Protein AF-A0A7C3GU61-F1 (afdb_monomer_lite)

Radius of gyration: 44.18 Å; chains: 1; bounding box: 81×68×114 Å

Foldseek 3Di:
DDDDDDDDDDDDDDDDDDDDDDDDDDDDDDPDPDDDDPPPPPDDDDDDLVRLLVVLVCVVVVVDDLVRCCVVVVDDSVVNVVSNCVRPPPNPPDPPPPPDDPVVVVVVVVVVVVVVVVVVVVVVVVVVVVVVVVVVVVCCVVVNPVPVVPPPCVVVVVVVVVVVVVVVVD

pLDDT: mean 73.73, std 20.54, range [33.38, 98.12]

Secondary structure (DSSP, 8-state):
-PPP----PPPP------------------------------------HHHHHHHHHHHHTTSS-HHHHHHHHT--HHHHHHHHHHH-SS--TT-------HHHHHHHHHHHHHHHHHHHHHHHHHHHHHHHHHHHHHHHHHH-THHHHHT-GGGHHHHHHHHHHHHT--

Structure (mmCIF, N/CA/C/O backbone):
data_AF-A0A7C3GU61-F1
#
_entry.id   AF-A0A7C3GU61-F1
#
loop_
_atom_site.group_PDB
_atom_site.id
_atom_site.type_symbol
_atom_site.label_atom_id
_atom_site.label_alt_id
_atom_site.label_comp_id
_atom_site.label_asym_id
_atom_site.label_entity_id
_atom_site.label_seq_id
_atom_site.pdbx_PDB_ins_code
_atom_site.Cartn_x
_atom_site.Cartn_y
_atom_site.Cartn_z
_atom_site.occupancy
_atom_site.B_iso_or_equiv
_atom_site.auth_seq_id
_atom_site.auth_comp_id
_atom_site.auth_asym_id
_atom_site.auth_atom_id
_atom_site.pdbx_PDB_model_num
ATOM 1 N N . MET A 1 1 ? 21.337 40.946 12.723 1.00 43.66 1 MET A N 1
ATOM 2 C CA . MET A 1 1 ? 22.006 39.840 12.001 1.00 43.66 1 MET A CA 1
ATOM 3 C C . MET A 1 1 ? 21.703 39.980 10.517 1.00 43.66 1 MET A C 1
ATOM 5 O O . MET A 1 1 ? 20.544 40.101 10.143 1.00 43.66 1 MET A O 1
ATOM 9 N N . SER A 1 2 ? 22.762 40.105 9.721 1.00 38.44 2 SER A N 1
ATOM 10 C CA . SER A 1 2 ? 22.766 40.568 8.329 1.00 38.44 2 SER A CA 1
ATOM 11 C C . SER A 1 2 ? 22.261 39.501 7.350 1.00 38.44 2 SER A C 1
ATOM 13 O O . SER A 1 2 ? 22.736 38.366 7.378 1.00 38.44 2 SER A O 1
ATOM 15 N N . LYS A 1 3 ? 21.323 39.868 6.467 1.00 45.25 3 LYS A N 1
ATOM 16 C CA . LYS A 1 3 ? 20.953 39.082 5.281 1.00 45.25 3 LYS A CA 1
ATOM 17 C C . LYS A 1 3 ? 21.739 39.624 4.085 1.00 45.25 3 LYS A C 1
ATOM 19 O O . LYS A 1 3 ? 21.567 40.775 3.697 1.00 45.25 3 LYS A O 1
ATOM 24 N N . LYS A 1 4 ? 22.604 38.782 3.516 1.00 44.97 4 LYS A N 1
ATOM 25 C CA . LYS A 1 4 ? 23.343 39.046 2.276 1.00 44.97 4 LYS A CA 1
ATOM 26 C C . LYS A 1 4 ? 22.395 38.947 1.076 1.00 44.97 4 LYS A C 1
ATOM 28 O O . LYS A 1 4 ? 21.776 37.908 0.876 1.00 44.97 4 LYS A O 1
ATOM 33 N N . SER A 1 5 ? 22.353 39.987 0.252 1.00 37.69 5 SER A N 1
ATOM 34 C CA . SER A 1 5 ? 21.954 39.911 -1.155 1.00 37.69 5 SER A CA 1
ATOM 35 C C . SER A 1 5 ? 22.835 40.888 -1.927 1.00 37.69 5 SER A C 1
ATOM 37 O O . SER A 1 5 ? 22.848 42.078 -1.623 1.00 37.69 5 SER A O 1
ATOM 39 N N . CYS A 1 6 ? 23.629 40.386 -2.870 1.00 34.00 6 CYS A N 1
ATOM 40 C CA . CYS A 1 6 ? 24.418 41.210 -3.780 1.00 34.00 6 CYS A CA 1
ATOM 41 C C . CYS A 1 6 ? 24.271 40.626 -5.187 1.00 34.00 6 CYS A C 1
ATOM 43 O O . CYS A 1 6 ? 24.849 39.593 -5.520 1.00 34.00 6 CYS A O 1
ATOM 45 N N . SER A 1 7 ? 23.411 41.278 -5.966 1.00 38.09 7 SER A N 1
ATOM 46 C CA . SER A 1 7 ? 23.177 41.063 -7.390 1.00 38.09 7 SER A CA 1
ATOM 47 C C . SER A 1 7 ? 24.196 41.889 -8.173 1.00 38.09 7 SER A C 1
ATOM 49 O O . SER A 1 7 ? 24.228 43.111 -8.043 1.00 38.09 7 SER A O 1
ATOM 51 N N . MET A 1 8 ? 25.007 41.232 -8.998 1.00 39.72 8 MET A N 1
ATOM 52 C CA . MET A 1 8 ? 25.954 41.889 -9.898 1.00 39.72 8 MET A CA 1
ATOM 53 C C . MET A 1 8 ? 25.278 42.213 -11.235 1.00 39.72 8 MET A C 1
ATOM 55 O O . MET A 1 8 ? 24.941 41.313 -12.003 1.00 39.72 8 MET A O 1
ATOM 59 N N . GLN A 1 9 ? 25.121 43.506 -11.523 1.00 41.19 9 GLN A N 1
ATOM 60 C CA . GLN A 1 9 ? 24.828 44.043 -12.855 1.00 41.19 9 GLN A CA 1
ATOM 61 C C . GLN A 1 9 ? 26.148 44.269 -13.608 1.00 41.19 9 GLN A C 1
ATOM 63 O O . GLN A 1 9 ? 27.078 44.866 -13.069 1.00 41.19 9 GLN A O 1
ATOM 68 N N . LYS A 1 10 ? 26.237 43.807 -14.862 1.00 42.72 10 LYS A N 1
ATOM 69 C CA . LYS A 1 10 ? 27.353 44.110 -15.773 1.00 42.72 10 LYS A CA 1
ATOM 70 C C . LYS A 1 10 ? 26.959 45.244 -16.716 1.00 42.72 10 LYS A C 1
ATOM 72 O O . LYS A 1 10 ? 25.903 45.205 -17.340 1.00 42.72 10 LYS A O 1
ATOM 77 N N . GLN A 1 11 ? 27.837 46.237 -16.786 1.00 39.97 11 GLN A N 1
ATOM 78 C CA . GLN A 1 11 ? 27.750 47.429 -17.623 1.00 39.97 11 GLN A CA 1
ATOM 79 C C . GLN A 1 11 ? 28.213 47.140 -19.063 1.00 39.97 11 GLN A C 1
ATOM 81 O O . GLN A 1 11 ? 29.131 46.351 -19.289 1.00 39.97 11 GLN A O 1
ATOM 86 N N . ASN A 1 12 ? 27.575 47.820 -20.019 1.00 43.50 12 ASN A N 1
ATOM 87 C CA . ASN A 1 12 ? 27.955 47.924 -21.430 1.00 43.50 12 ASN A CA 1
ATOM 88 C C . ASN A 1 12 ? 29.153 48.864 -21.613 1.00 43.50 12 ASN A C 1
ATOM 90 O O . ASN A 1 12 ? 29.146 49.955 -21.046 1.00 43.50 12 ASN A O 1
ATOM 94 N N . VAL A 1 13 ? 30.092 48.521 -22.505 1.00 40.78 13 VAL A N 1
ATOM 95 C CA . VAL A 1 13 ? 30.989 49.503 -23.140 1.00 40.78 13 VAL A CA 1
ATOM 96 C C . VAL A 1 13 ? 31.162 49.183 -24.626 1.00 40.78 13 VAL A C 1
ATOM 98 O O . VAL A 1 13 ? 31.432 48.057 -25.034 1.00 40.78 13 VAL A O 1
ATOM 101 N N . SER A 1 14 ? 30.968 50.228 -25.419 1.00 39.25 14 SER A N 1
ATOM 102 C CA . SER A 1 14 ? 31.056 50.348 -26.867 1.00 39.25 14 SER A CA 1
ATOM 103 C C . SER A 1 14 ? 32.497 50.325 -27.403 1.00 39.25 14 SER A C 1
ATOM 105 O O . SER A 1 14 ? 33.426 50.827 -26.773 1.00 39.25 14 SER A O 1
ATOM 107 N N . LYS A 1 15 ? 32.677 49.829 -28.635 1.00 43.38 15 LYS A N 1
ATOM 108 C CA . LYS A 1 15 ? 33.799 50.196 -29.525 1.00 43.38 15 LYS A CA 1
ATOM 109 C C . LYS A 1 15 ? 33.371 49.986 -30.984 1.00 43.38 15 LYS A C 1
ATOM 111 O O . LYS A 1 15 ? 33.095 48.868 -31.391 1.00 43.38 15 LYS A O 1
ATOM 116 N N . VAL A 1 16 ? 32.924 51.059 -31.641 1.00 39.00 16 VAL A N 1
ATOM 117 C CA . VAL A 1 16 ? 33.665 51.897 -32.613 1.00 39.00 16 VAL A CA 1
ATOM 118 C C . VAL A 1 16 ? 33.933 51.180 -33.944 1.00 39.00 16 VAL A C 1
ATOM 120 O O . VAL A 1 16 ? 34.735 50.258 -34.033 1.00 39.00 16 VAL A O 1
ATOM 123 N N . LYS A 1 17 ? 33.265 51.676 -34.994 1.00 42.59 17 LYS A N 1
ATOM 124 C CA . LYS A 1 17 ? 33.545 51.409 -36.411 1.00 42.59 17 LYS A CA 1
ATOM 125 C C . LYS A 1 17 ? 34.794 52.182 -36.858 1.00 42.59 17 LYS A C 1
ATOM 127 O O . LYS A 1 17 ? 34.899 53.366 -36.545 1.00 42.59 17 LYS A O 1
ATOM 132 N N . LYS A 1 18 ? 35.629 51.589 -37.718 1.00 37.78 18 LYS A N 1
ATOM 133 C CA . LYS A 1 18 ? 36.247 52.314 -38.843 1.00 37.78 18 LYS A CA 1
ATOM 134 C C . LYS A 1 18 ? 36.690 51.362 -39.960 1.00 37.78 18 LYS A C 1
ATOM 136 O O . LYS A 1 18 ? 37.178 50.267 -39.722 1.00 37.78 18 LYS A O 1
ATOM 141 N N . SER A 1 19 ? 36.417 51.836 -41.164 1.00 35.84 19 SER A N 1
ATOM 142 C CA . SER A 1 19 ? 36.610 51.314 -42.515 1.00 35.84 19 SER A CA 1
ATOM 143 C C . SER A 1 19 ? 38.068 51.249 -42.977 1.00 35.84 19 SER A C 1
ATOM 145 O O . SER A 1 19 ? 38.832 52.139 -42.620 1.00 35.84 19 SER A O 1
ATOM 147 N N . ALA A 1 20 ? 38.380 50.339 -43.906 1.00 34.88 20 ALA A N 1
ATOM 148 C CA . ALA A 1 20 ? 39.213 50.624 -45.082 1.00 34.88 20 ALA A CA 1
ATOM 149 C C . ALA A 1 20 ? 39.125 49.471 -46.098 1.00 34.88 20 ALA A C 1
ATOM 151 O O . ALA A 1 20 ? 39.358 48.310 -45.782 1.00 34.88 20 ALA A O 1
ATOM 152 N N . SER A 1 21 ? 38.763 49.836 -47.321 1.00 34.88 21 SER A N 1
ATOM 153 C CA . SER A 1 21 ? 38.875 49.081 -48.565 1.00 34.88 21 SER A CA 1
ATOM 154 C C . SER A 1 21 ? 40.332 48.855 -48.969 1.00 34.88 21 SER A C 1
ATOM 156 O O . SER A 1 21 ? 41.117 49.795 -48.875 1.00 34.88 21 SER A O 1
ATOM 158 N N . GLN A 1 22 ? 40.647 47.692 -49.542 1.00 41.25 22 GLN A N 1
ATOM 159 C CA . GLN A 1 22 ? 41.619 47.553 -50.631 1.00 41.25 22 GLN A CA 1
ATOM 160 C C . GLN A 1 22 ? 41.364 46.255 -51.411 1.00 41.25 22 GLN A C 1
ATOM 162 O O . GLN A 1 22 ? 40.715 45.327 -50.935 1.00 41.25 22 GLN A O 1
ATOM 167 N N . SER A 1 23 ? 41.787 46.292 -52.662 1.00 34.09 23 SER A N 1
ATOM 168 C CA . SER A 1 23 ? 41.234 45.659 -53.850 1.00 34.09 23 SER A CA 1
ATOM 169 C C . SER A 1 23 ? 41.992 44.407 -54.316 1.00 34.09 23 SER A C 1
ATOM 171 O O . SER A 1 23 ? 43.146 44.200 -53.971 1.00 34.09 23 SER A O 1
ATOM 173 N N . GLU A 1 24 ? 41.321 43.658 -55.202 1.00 33.38 24 GLU A N 1
ATOM 174 C CA . GLU A 1 24 ? 41.875 42.850 -56.307 1.00 33.38 24 GLU A CA 1
ATOM 175 C C . GLU A 1 24 ? 42.626 41.532 -56.028 1.00 33.38 24 GLU A C 1
ATOM 177 O O . GLU A 1 24 ? 43.807 41.511 -55.713 1.00 33.38 24 GLU A O 1
ATOM 182 N N . ALA A 1 25 ? 41.989 40.408 -56.396 1.00 37.94 25 ALA A N 1
ATOM 183 C CA . ALA A 1 25 ? 42.630 39.374 -57.220 1.00 37.94 25 ALA A CA 1
ATOM 184 C C . ALA A 1 25 ? 41.584 38.488 -57.926 1.00 37.94 25 ALA A C 1
ATOM 186 O O . ALA A 1 25 ? 40.647 37.962 -57.333 1.00 37.94 25 ALA A O 1
ATOM 187 N N . LYS A 1 26 ? 41.769 38.353 -59.239 1.00 39.09 26 LYS A N 1
ATOM 188 C CA . LYS A 1 26 ? 40.925 37.680 -60.234 1.00 39.09 26 LYS A CA 1
ATOM 189 C C . LYS A 1 26 ? 40.819 36.167 -59.988 1.00 39.09 26 LYS A C 1
ATOM 191 O O . LYS A 1 26 ? 41.839 35.486 -59.957 1.00 39.09 26 LYS A O 1
ATOM 196 N N . ALA A 1 27 ? 39.607 35.611 -60.011 1.00 38.84 27 ALA A N 1
ATOM 197 C CA . ALA A 1 27 ? 39.399 34.187 -60.281 1.00 38.84 27 ALA A CA 1
ATOM 198 C C . ALA A 1 27 ? 38.283 34.003 -61.317 1.00 38.84 27 ALA A C 1
ATOM 200 O O . ALA A 1 27 ? 37.098 34.179 -61.046 1.00 38.84 27 ALA A O 1
ATOM 201 N N . LYS A 1 28 ? 38.718 33.676 -62.537 1.00 36.66 28 LYS A N 1
ATOM 202 C CA . LYS A 1 28 ? 37.904 33.304 -63.695 1.00 36.66 28 LYS A CA 1
ATOM 203 C C . LYS A 1 28 ? 36.829 32.282 -63.317 1.00 36.66 28 LYS A C 1
ATOM 205 O O . LYS A 1 28 ? 37.140 31.165 -62.906 1.00 36.66 28 LYS A O 1
ATOM 210 N N . THR A 1 29 ? 35.582 32.634 -63.596 1.00 42.84 29 THR A N 1
ATOM 211 C CA . THR A 1 29 ? 34.480 31.704 -63.820 1.00 42.84 29 THR A CA 1
ATOM 212 C C . THR A 1 29 ? 34.839 30.783 -64.992 1.00 42.84 29 THR A C 1
ATOM 214 O O . THR A 1 29 ? 34.817 31.174 -66.155 1.00 42.84 29 THR A O 1
ATOM 217 N N . LYS A 1 30 ? 35.221 29.538 -64.694 1.00 38.12 30 LYS A N 1
ATOM 218 C CA . LYS A 1 30 ? 35.228 28.451 -65.681 1.00 38.12 30 LYS A CA 1
ATOM 219 C C . LYS A 1 30 ? 33.939 27.658 -65.508 1.00 38.12 30 LYS A C 1
ATOM 221 O O . LYS A 1 30 ? 33.830 26.839 -64.597 1.00 38.12 30 LYS A O 1
ATOM 226 N N . SER A 1 31 ? 32.980 27.899 -66.394 1.00 45.56 31 SER A N 1
ATOM 227 C CA . SER A 1 31 ? 31.873 26.989 -66.671 1.00 45.56 31 SER A CA 1
ATOM 228 C C . SER A 1 31 ? 32.451 25.637 -67.109 1.00 45.56 31 SER A C 1
ATOM 230 O O . SER A 1 31 ? 32.960 25.479 -68.215 1.00 45.56 31 SER A O 1
ATOM 232 N N . LYS A 1 32 ? 32.433 24.646 -66.214 1.00 44.41 32 LYS A N 1
ATOM 233 C CA . LYS A 1 32 ? 32.654 23.245 -66.588 1.00 44.41 32 LYS A CA 1
ATOM 234 C C . LYS A 1 32 ? 31.287 22.624 -66.846 1.00 44.41 32 LYS A C 1
ATOM 236 O O . LYS A 1 32 ? 30.518 22.430 -65.910 1.00 44.41 32 LYS A O 1
ATOM 241 N N . SER A 1 33 ? 30.996 22.323 -68.107 1.00 54.19 33 SER A N 1
ATOM 242 C CA . SER A 1 33 ? 29.859 21.505 -68.523 1.00 54.19 33 SER A CA 1
ATOM 243 C C . SER A 1 33 ? 30.010 20.092 -67.947 1.00 54.19 33 SER A C 1
ATOM 245 O O . SER A 1 33 ? 30.754 19.257 -68.461 1.00 54.19 33 SER A O 1
ATOM 247 N N . SER A 1 34 ? 29.349 19.810 -66.823 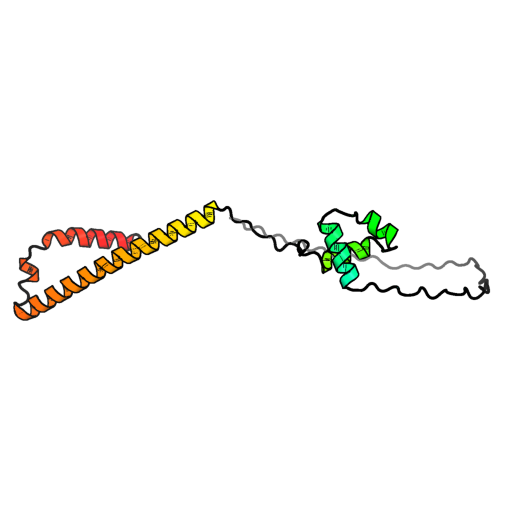1.00 61.12 34 SER A N 1
ATOM 248 C CA . SER A 1 34 ? 29.292 18.456 -66.277 1.00 61.12 34 SER A CA 1
ATOM 249 C C . SER A 1 34 ? 28.219 17.661 -67.022 1.00 61.12 34 SER A C 1
ATOM 251 O O . SER A 1 34 ? 27.047 18.027 -67.033 1.00 61.12 34 SER A O 1
ATOM 253 N N . LYS A 1 35 ? 28.629 16.563 -67.671 1.00 63.44 35 LYS A N 1
ATOM 254 C CA . LYS A 1 35 ? 27.711 15.578 -68.268 1.00 63.44 35 LYS A CA 1
ATOM 255 C C . LYS A 1 35 ? 26.645 15.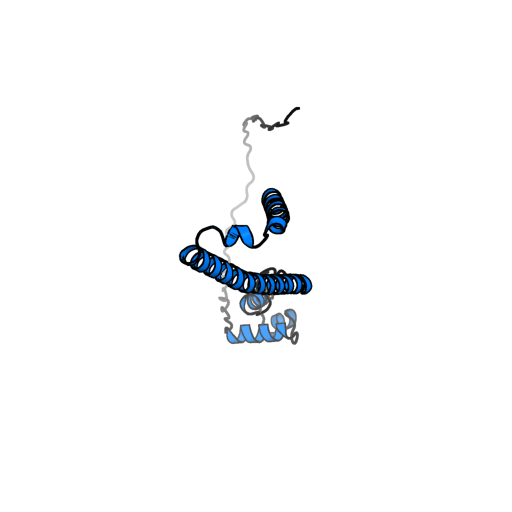163 -67.239 1.00 63.44 35 LYS A C 1
ATOM 257 O O . LYS A 1 35 ? 26.998 15.011 -66.063 1.00 63.44 35 LYS A O 1
ATOM 262 N N . PRO A 1 36 ? 25.381 14.945 -67.648 1.00 58.62 36 PRO A N 1
ATOM 263 C CA . PRO A 1 36 ? 24.344 14.511 -66.725 1.00 58.62 36 PRO A CA 1
ATOM 264 C C . PRO A 1 36 ? 24.751 13.159 -66.136 1.00 58.62 36 PRO A C 1
ATOM 266 O O . PRO A 1 36 ? 24.896 12.165 -66.847 1.00 58.62 36 PRO A O 1
ATOM 269 N N . LYS A 1 37 ? 24.996 13.130 -64.824 1.00 63.12 37 LYS A N 1
ATOM 270 C CA . LYS A 1 37 ? 25.176 11.877 -64.093 1.00 63.12 37 LYS A CA 1
ATOM 271 C C . LYS A 1 37 ? 23.817 11.191 -64.103 1.00 63.12 37 LYS A C 1
ATOM 273 O O . LYS A 1 37 ? 22.870 11.749 -63.555 1.00 63.12 37 LYS A O 1
ATOM 278 N N . PHE A 1 38 ? 23.713 10.022 -64.728 1.00 63.41 38 PHE A N 1
ATOM 279 C CA . PHE A 1 38 ? 22.519 9.191 -64.618 1.00 63.41 38 PHE A CA 1
ATOM 280 C C . PHE A 1 38 ? 22.356 8.820 -63.140 1.00 63.41 38 PHE A C 1
ATOM 282 O O . PHE A 1 38 ? 23.110 8.013 -62.596 1.00 63.41 38 PHE A O 1
ATOM 289 N N . VAL A 1 39 ? 21.450 9.509 -62.448 1.00 66.75 39 VAL A N 1
ATOM 290 C CA . VAL A 1 39 ? 21.119 9.209 -61.059 1.00 66.75 39 VAL A CA 1
ATOM 291 C C . VAL A 1 39 ? 20.288 7.940 -61.115 1.00 66.75 39 VAL A C 1
ATOM 293 O O . VAL A 1 39 ? 19.105 7.994 -61.432 1.00 66.75 39 VAL A O 1
ATOM 296 N N . HIS A 1 40 ? 20.898 6.787 -60.835 1.00 70.75 40 HIS A N 1
ATOM 297 C CA . HIS A 1 40 ? 20.113 5.614 -60.477 1.00 70.75 40 HIS A CA 1
ATOM 298 C C . HIS A 1 40 ? 19.298 5.991 -59.244 1.00 70.75 40 HIS A C 1
ATOM 300 O O . HIS A 1 40 ? 19.839 6.163 -58.147 1.00 70.75 40 HIS A O 1
ATOM 306 N N . GLN A 1 41 ? 18.006 6.223 -59.460 1.00 74.19 41 GLN A N 1
ATOM 307 C CA . GLN A 1 41 ? 17.060 6.517 -58.406 1.00 74.19 41 GLN A CA 1
ATOM 308 C C . GLN A 1 41 ? 17.084 5.315 -57.469 1.00 74.19 41 GLN A C 1
ATOM 310 O O . GLN A 1 41 ? 16.701 4.212 -57.846 1.00 74.19 41 GLN A O 1
ATOM 315 N N . ARG A 1 42 ? 17.669 5.507 -56.283 1.00 70.50 42 ARG A N 1
ATOM 316 C CA . ARG A 1 42 ? 17.856 4.425 -55.322 1.00 70.50 42 ARG A CA 1
ATOM 317 C C . ARG A 1 42 ? 16.473 3.908 -54.959 1.00 70.50 42 ARG A C 1
ATOM 319 O O . ARG A 1 42 ? 15.688 4.648 -54.367 1.00 70.50 42 ARG A O 1
ATOM 326 N N . GLU A 1 43 ? 16.186 2.668 -55.332 1.00 76.94 43 GLU A N 1
ATOM 327 C CA . GLU A 1 43 ? 14.920 2.039 -54.993 1.00 76.94 43 GLU A CA 1
ATOM 328 C C . GLU A 1 43 ? 14.753 2.050 -53.474 1.00 76.94 43 GLU A C 1
ATOM 330 O O . GLU A 1 43 ? 15.626 1.620 -52.708 1.00 76.94 43 GLU A O 1
ATOM 335 N N . LEU A 1 44 ? 13.637 2.620 -53.026 1.00 77.62 44 LEU A N 1
ATOM 336 C CA . LEU A 1 44 ? 13.285 2.652 -51.618 1.00 77.62 44 LEU A CA 1
ATOM 337 C C . LEU A 1 44 ? 12.842 1.246 -51.224 1.00 77.62 44 LEU A C 1
ATOM 339 O O . LEU A 1 44 ? 11.722 0.824 -51.502 1.00 77.62 44 LEU A O 1
ATOM 343 N N . ARG A 1 45 ? 13.740 0.503 -50.579 1.00 81.50 45 ARG A N 1
ATOM 344 C CA . ARG A 1 45 ? 13.408 -0.804 -50.018 1.00 81.50 45 ARG A CA 1
ATOM 345 C C . ARG A 1 45 ? 12.608 -0.625 -48.732 1.00 81.50 45 ARG A C 1
ATOM 347 O O . ARG A 1 45 ? 13.097 -0.032 -47.768 1.00 81.50 45 ARG A O 1
ATOM 354 N N . TYR A 1 46 ? 11.412 -1.202 -48.695 1.00 85.50 46 TYR A N 1
ATOM 355 C CA . TYR A 1 46 ? 10.577 -1.254 -47.499 1.00 85.50 46 TYR A CA 1
ATOM 356 C C . TYR A 1 46 ? 10.579 -2.661 -46.904 1.00 85.50 46 TYR A C 1
ATOM 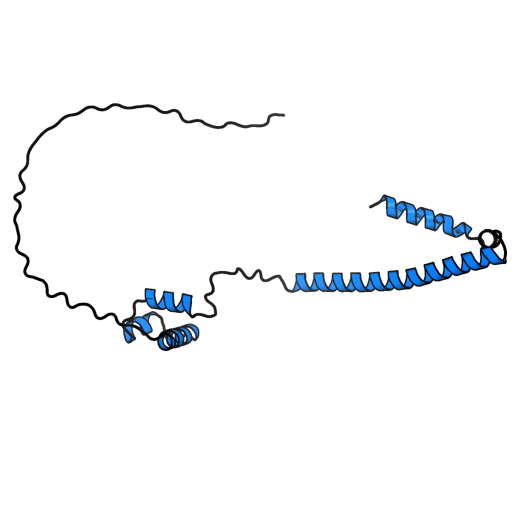358 O O . TYR A 1 46 ? 10.528 -3.659 -47.619 1.00 85.50 46 TYR A O 1
ATOM 366 N N . PHE A 1 47 ? 10.632 -2.736 -45.574 1.00 89.06 47 PHE A N 1
ATOM 367 C CA . PHE A 1 47 ? 10.487 -3.987 -44.833 1.00 89.06 47 PHE A CA 1
ATOM 368 C C . PHE A 1 47 ? 9.104 -4.041 -44.187 1.00 89.06 47 PHE A C 1
ATOM 370 O O . PHE A 1 47 ? 8.669 -3.063 -43.562 1.00 89.06 47 PHE A O 1
ATOM 377 N N . SER A 1 48 ? 8.432 -5.189 -44.287 1.00 93.69 48 SER A N 1
ATOM 378 C CA . SER A 1 48 ? 7.162 -5.418 -43.596 1.00 93.69 48 SER A CA 1
ATOM 379 C C . SER A 1 48 ? 7.328 -5.262 -42.081 1.00 93.69 48 SER A C 1
ATOM 381 O O . SER A 1 48 ? 8.435 -5.325 -41.533 1.00 93.69 48 SER A O 1
ATOM 383 N N . GLU A 1 49 ? 6.235 -4.971 -41.381 1.00 92.12 49 GLU A N 1
ATOM 384 C CA . GLU A 1 49 ? 6.286 -4.853 -39.921 1.00 92.12 49 GLU A CA 1
ATOM 385 C C . GLU A 1 49 ? 6.591 -6.191 -39.253 1.00 92.12 49 GLU A C 1
ATOM 387 O O . GLU A 1 49 ? 7.392 -6.230 -38.321 1.00 92.12 49 GLU A O 1
ATOM 392 N N . ASP A 1 50 ? 6.042 -7.285 -39.776 1.00 93.06 50 ASP A N 1
ATOM 393 C CA . ASP A 1 50 ? 6.264 -8.624 -39.230 1.00 93.06 50 ASP A CA 1
ATOM 394 C C . ASP A 1 50 ? 7.720 -9.055 -39.361 1.00 93.06 50 ASP A C 1
ATOM 396 O O . ASP A 1 50 ? 8.299 -9.577 -38.409 1.00 93.06 50 ASP A O 1
ATOM 400 N N . PHE A 1 51 ? 8.360 -8.730 -40.490 1.00 93.31 51 PHE A N 1
ATOM 401 C CA . PHE A 1 51 ? 9.791 -8.953 -40.668 1.00 93.31 51 PHE A CA 1
ATOM 402 C C . PHE A 1 51 ? 10.605 -8.208 -39.605 1.00 93.31 51 PHE A C 1
ATOM 404 O O . PHE A 1 51 ? 11.491 -8.785 -38.974 1.00 93.31 51 PHE A O 1
ATOM 411 N N . ARG A 1 52 ? 10.279 -6.933 -39.361 1.00 92.62 52 ARG A N 1
ATOM 412 C CA . ARG A 1 52 ? 10.964 -6.113 -38.353 1.00 92.62 52 ARG A CA 1
ATOM 413 C C . ARG A 1 52 ? 10.763 -6.672 -36.942 1.00 92.62 52 ARG A C 1
ATOM 415 O O . ARG A 1 52 ? 11.739 -6.802 -36.209 1.00 92.62 52 ARG A O 1
ATOM 422 N N . LYS A 1 53 ? 9.537 -7.065 -36.580 1.00 92.69 53 LYS A N 1
ATOM 423 C CA . LYS A 1 53 ? 9.214 -7.676 -35.277 1.00 92.69 53 LYS A CA 1
ATOM 424 C C . LYS A 1 53 ? 9.933 -9.010 -35.074 1.00 92.69 53 LYS A C 1
ATOM 426 O O . LYS A 1 53 ? 10.473 -9.251 -34.000 1.00 92.69 53 LYS A O 1
ATOM 431 N N . MET A 1 54 ? 9.972 -9.865 -36.095 1.00 93.50 54 MET A N 1
ATOM 432 C CA . MET A 1 54 ? 10.655 -11.159 -36.034 1.00 93.50 54 MET A CA 1
ATOM 433 C C . MET A 1 54 ? 12.154 -10.991 -35.759 1.00 93.50 54 MET A C 1
ATOM 435 O O . MET A 1 54 ? 12.687 -11.646 -34.867 1.00 93.50 54 MET A O 1
ATOM 439 N N . ARG A 1 55 ? 12.817 -10.051 -36.445 1.00 93.12 55 ARG A N 1
ATOM 440 C CA . ARG A 1 55 ? 14.247 -9.771 -36.229 1.00 93.12 55 ARG A CA 1
ATOM 441 C C . ARG A 1 55 ? 14.534 -9.175 -34.856 1.00 93.12 55 ARG A C 1
ATOM 443 O O . ARG A 1 55 ? 15.540 -9.514 -34.247 1.00 93.12 55 ARG A O 1
ATOM 450 N N . VAL A 1 56 ? 13.643 -8.333 -34.335 1.00 92.81 56 VAL A N 1
ATOM 451 C CA . VAL A 1 56 ? 13.767 -7.824 -32.959 1.00 92.81 56 VAL A CA 1
ATOM 452 C C . VAL A 1 56 ? 13.627 -8.956 -31.936 1.00 92.81 56 VAL A C 1
ATOM 454 O O . VAL A 1 56 ? 14.423 -9.015 -31.008 1.00 92.81 56 VAL A O 1
ATOM 457 N N . LYS A 1 57 ? 12.715 -9.916 -32.140 1.00 92.12 57 LYS A N 1
ATOM 458 C CA . LYS A 1 57 ? 12.597 -11.099 -31.265 1.00 92.12 57 LYS A CA 1
ATOM 459 C C . LYS A 1 57 ? 13.849 -11.982 -31.277 1.00 92.12 57 LYS A C 1
ATOM 461 O O . LYS A 1 57 ? 14.221 -12.516 -30.240 1.00 92.12 57 LYS A O 1
ATOM 466 N N . GLU A 1 58 ? 14.492 -12.165 -32.430 1.00 91.06 58 GLU A N 1
ATOM 467 C CA . GLU A 1 58 ? 15.773 -12.888 -32.526 1.00 91.06 58 GLU A CA 1
ATOM 468 C C . GLU A 1 58 ? 16.896 -12.165 -31.766 1.00 91.06 58 GLU A C 1
ATOM 470 O O . GLU A 1 58 ? 17.677 -12.801 -31.059 1.00 91.06 58 GLU A O 1
ATOM 475 N N . LEU A 1 59 ? 16.939 -10.831 -31.854 1.00 91.62 59 LEU A N 1
ATOM 476 C CA . LEU A 1 59 ? 17.885 -9.999 -31.105 1.00 91.62 59 LEU A CA 1
ATOM 477 C C . LEU A 1 59 ? 17.661 -10.089 -29.591 1.00 91.62 59 LEU A C 1
ATOM 479 O O . LEU A 1 59 ? 18.626 -10.206 -28.844 1.00 91.62 59 LEU A O 1
ATOM 483 N N . GLU A 1 60 ? 16.408 -10.074 -29.132 1.00 87.62 60 GLU A N 1
ATOM 484 C CA . GLU A 1 60 ? 16.073 -10.225 -27.707 1.00 87.62 60 GLU A CA 1
ATOM 485 C C . GLU A 1 60 ? 16.459 -11.604 -27.159 1.00 87.62 60 GLU A C 1
ATOM 487 O O . GLU A 1 60 ? 16.867 -11.722 -26.006 1.00 87.62 60 GLU A O 1
ATOM 492 N N . LYS A 1 61 ? 16.372 -12.645 -27.995 1.00 88.62 61 LYS A N 1
ATOM 493 C CA . LYS A 1 61 ? 16.823 -14.003 -27.659 1.00 88.62 61 LYS A CA 1
ATOM 494 C C . LYS A 1 61 ? 18.344 -14.170 -27.725 1.00 88.62 61 LYS A C 1
ATOM 496 O O . LYS A 1 61 ? 18.843 -15.215 -27.320 1.00 88.62 61 LYS A O 1
ATOM 501 N N . GLY A 1 62 ? 19.071 -13.188 -28.264 1.00 86.62 62 GLY A N 1
ATOM 502 C CA . GLY A 1 62 ? 20.519 -13.257 -28.464 1.00 86.62 62 GLY A CA 1
ATOM 503 C C . GLY A 1 62 ? 20.964 -14.256 -29.538 1.00 86.62 62 GLY A C 1
ATOM 504 O O . GLY A 1 62 ? 22.137 -14.610 -29.574 1.00 86.62 62 GLY A O 1
ATOM 505 N N . THR A 1 63 ? 20.061 -14.724 -30.412 1.00 89.81 63 THR A N 1
ATOM 506 C CA . THR A 1 63 ? 20.390 -15.723 -31.450 1.00 89.81 63 THR A CA 1
ATOM 507 C C . THR A 1 63 ? 21.156 -15.134 -32.630 1.00 89.81 63 THR A C 1
ATOM 509 O O . THR A 1 63 ? 21.797 -15.869 -33.371 1.00 89.81 63 THR A O 1
ATOM 512 N N . ALA A 1 64 ? 21.058 -13.822 -32.830 1.00 88.50 64 ALA A N 1
ATOM 513 C CA . ALA A 1 64 ? 21.790 -13.085 -33.849 1.00 88.50 64 ALA A CA 1
ATOM 514 C C . ALA A 1 64 ? 22.265 -11.755 -33.264 1.00 88.50 64 ALA A C 1
ATOM 516 O O . ALA A 1 64 ? 21.606 -11.185 -32.392 1.00 88.50 64 ALA A O 1
ATOM 517 N N . THR A 1 65 ? 23.382 -11.225 -33.758 1.00 92.25 65 THR A N 1
ATOM 518 C CA . THR A 1 65 ? 23.858 -9.890 -33.374 1.00 92.25 65 THR A CA 1
ATOM 519 C C . THR A 1 65 ? 23.372 -8.803 -34.337 1.00 92.25 65 THR A C 1
ATOM 521 O O . THR A 1 65 ? 23.101 -9.033 -35.517 1.00 92.25 65 THR A O 1
ATOM 524 N N . VAL A 1 66 ? 23.319 -7.551 -33.862 1.00 92.44 66 VAL A N 1
ATOM 525 C CA . VAL A 1 66 ? 22.968 -6.378 -34.695 1.00 92.44 66 VAL A CA 1
ATOM 526 C C . VAL A 1 66 ? 23.882 -6.262 -35.925 1.00 92.44 66 VAL A C 1
ATOM 528 O O . VAL A 1 66 ? 23.450 -5.826 -36.993 1.00 92.44 66 VAL A O 1
ATOM 531 N N . SER A 1 67 ? 25.149 -6.667 -35.791 1.00 92.75 67 SER A N 1
ATOM 532 C CA . SER A 1 67 ? 26.126 -6.650 -36.882 1.00 92.75 67 SER A CA 1
ATOM 533 C C . SER A 1 67 ? 25.824 -7.713 -37.943 1.00 92.75 67 SER A C 1
ATOM 535 O O . SER A 1 67 ? 25.903 -7.413 -39.132 1.00 92.75 67 SER A O 1
ATOM 537 N N . GLU A 1 68 ? 25.436 -8.923 -37.534 1.00 92.62 68 GLU A N 1
ATOM 538 C CA . GLU A 1 68 ? 25.054 -10.007 -38.449 1.00 92.62 68 GLU A CA 1
ATOM 539 C C . GLU A 1 68 ? 23.810 -9.643 -39.259 1.00 92.62 68 GLU A C 1
ATOM 541 O O . GLU A 1 68 ? 23.839 -9.698 -40.485 1.00 92.62 68 GLU A O 1
ATOM 546 N N . ILE A 1 69 ? 22.751 -9.163 -38.601 1.00 93.00 69 ILE A N 1
ATOM 547 C CA . ILE A 1 69 ? 21.505 -8.752 -39.272 1.00 93.00 69 ILE A CA 1
ATOM 548 C C . ILE A 1 69 ? 21.762 -7.607 -40.257 1.00 93.00 69 ILE A C 1
ATOM 550 O O . ILE A 1 69 ? 21.220 -7.597 -41.365 1.00 93.00 69 ILE A O 1
ATOM 554 N N . SER A 1 70 ? 22.614 -6.653 -39.871 1.00 93.75 70 SER A N 1
ATOM 555 C CA . SER A 1 70 ? 23.009 -5.540 -40.734 1.00 93.75 70 SER A CA 1
ATOM 556 C C . SER A 1 70 ? 23.683 -6.024 -42.020 1.00 93.75 70 SER A C 1
ATOM 558 O O . SER A 1 70 ? 23.346 -5.524 -43.092 1.00 93.75 70 SER A O 1
ATOM 560 N N . LYS A 1 71 ? 24.572 -7.022 -41.925 1.00 93.12 71 LYS A N 1
ATOM 561 C CA . LYS A 1 71 ? 25.286 -7.604 -43.071 1.00 93.12 71 LYS A CA 1
ATOM 562 C C . LYS A 1 71 ? 24.392 -8.489 -43.943 1.00 93.12 71 LYS A C 1
ATOM 564 O O . LYS A 1 71 ? 24.434 -8.363 -45.157 1.00 93.12 71 LYS A O 1
ATOM 569 N N . ILE A 1 72 ? 23.574 -9.356 -43.344 1.00 93.31 72 ILE A N 1
ATOM 570 C CA . ILE A 1 72 ? 22.731 -10.315 -44.082 1.00 93.31 72 ILE A CA 1
ATOM 571 C C . ILE A 1 72 ? 21.650 -9.588 -44.887 1.00 93.31 72 ILE A C 1
ATOM 573 O O . ILE A 1 72 ? 21.399 -9.908 -46.046 1.00 93.31 72 ILE A O 1
ATOM 577 N N . TYR A 1 73 ? 21.002 -8.594 -44.278 1.00 90.00 73 TYR A N 1
ATOM 578 C CA . TYR A 1 73 ? 19.846 -7.928 -44.880 1.00 90.00 73 TYR A CA 1
ATOM 579 C C . TYR A 1 73 ? 20.168 -6.553 -45.474 1.00 90.00 73 TYR A C 1
ATOM 581 O O . TYR A 1 73 ? 19.262 -5.910 -46.012 1.00 90.00 73 TYR A O 1
ATOM 589 N N . ASN A 1 74 ? 21.433 -6.115 -45.414 1.00 90.31 74 ASN A N 1
ATOM 590 C CA . ASN A 1 74 ? 21.898 -4.788 -45.833 1.00 90.31 74 ASN A CA 1
ATOM 591 C C . ASN A 1 74 ? 21.088 -3.651 -45.190 1.00 90.31 74 ASN A C 1
ATOM 593 O O . ASN A 1 74 ? 20.691 -2.683 -45.840 1.00 90.31 74 ASN A O 1
ATOM 597 N N . VAL A 1 75 ? 20.814 -3.785 -43.891 1.00 90.50 75 VAL A N 1
ATOM 598 C CA . VAL A 1 75 ? 20.088 -2.786 -43.098 1.00 90.50 75 VAL A CA 1
ATOM 599 C C . VAL A 1 75 ? 21.092 -1.981 -42.287 1.00 90.50 75 VAL A C 1
ATOM 601 O O . VAL A 1 75 ? 22.031 -2.534 -41.713 1.00 90.50 75 VAL A O 1
ATOM 604 N N . SER A 1 76 ? 20.901 -0.666 -42.196 1.00 92.00 76 SER A N 1
ATOM 605 C CA . SER A 1 76 ? 21.749 0.163 -41.342 1.00 92.00 76 SER A CA 1
ATOM 606 C C . SER A 1 76 ? 21.537 -0.182 -39.866 1.00 92.00 76 SER A C 1
ATOM 608 O O . SER A 1 76 ? 20.408 -0.357 -39.404 1.00 92.00 76 SER A O 1
ATOM 610 N N . ARG A 1 77 ? 22.625 -0.222 -39.088 1.00 92.62 77 ARG A N 1
ATOM 611 C CA . ARG A 1 77 ? 22.554 -0.476 -37.637 1.00 92.62 77 ARG A CA 1
ATOM 612 C C . ARG A 1 77 ? 21.598 0.491 -36.935 1.00 92.62 77 ARG A C 1
ATOM 614 O O . ARG A 1 77 ? 20.828 0.079 -36.078 1.00 92.62 77 ARG A O 1
ATOM 621 N N . SER A 1 78 ? 21.574 1.756 -37.357 1.00 93.19 78 SER A N 1
ATOM 622 C CA . SER A 1 78 ? 20.655 2.774 -36.836 1.00 93.19 78 SER A CA 1
ATOM 623 C C . SER A 1 78 ? 19.181 2.425 -37.057 1.00 93.19 78 SER A C 1
ATOM 625 O O . SER A 1 78 ? 18.365 2.673 -36.175 1.00 93.19 78 SER A O 1
ATOM 627 N N . ALA A 1 79 ? 18.818 1.846 -38.207 1.00 92.12 79 ALA A N 1
ATOM 628 C CA . ALA A 1 79 ? 17.449 1.389 -38.442 1.00 92.12 79 ALA A CA 1
ATOM 629 C C . ALA A 1 79 ? 17.096 0.202 -37.538 1.00 92.12 79 ALA A C 1
ATOM 631 O O . ALA A 1 79 ? 15.993 0.164 -37.003 1.00 92.12 79 ALA A O 1
ATOM 632 N N . ILE A 1 80 ? 18.046 -0.707 -37.304 1.00 92.62 80 ILE A N 1
ATOM 633 C CA . ILE A 1 80 ? 17.866 -1.838 -36.385 1.00 92.62 80 ILE A CA 1
ATOM 634 C C . ILE A 1 80 ? 17.633 -1.334 -34.956 1.00 92.62 80 ILE A C 1
ATOM 636 O O . ILE A 1 80 ? 16.666 -1.747 -34.329 1.00 92.62 80 ILE A O 1
ATOM 640 N N . TYR A 1 81 ? 18.432 -0.383 -34.462 1.00 92.00 81 TYR A N 1
ATOM 641 C CA . TYR A 1 81 ? 18.202 0.213 -33.139 1.00 92.00 81 TYR A CA 1
ATOM 642 C C . TYR A 1 81 ? 16.841 0.915 -33.032 1.00 92.00 81 TYR A C 1
ATOM 644 O O . TYR A 1 81 ? 16.169 0.769 -32.017 1.00 92.00 81 TYR A O 1
ATOM 652 N N . LYS A 1 82 ? 16.374 1.584 -34.096 1.00 91.12 82 LYS A N 1
ATOM 653 C CA . LYS A 1 82 ? 15.006 2.134 -34.152 1.00 91.12 82 LYS A CA 1
ATOM 654 C C . LYS A 1 82 ? 13.929 1.044 -34.116 1.00 91.12 82 LYS A C 1
ATOM 656 O O . LYS A 1 82 ? 12.849 1.271 -33.580 1.00 91.12 82 LYS A O 1
ATOM 661 N N . TRP A 1 83 ? 14.181 -0.128 -34.702 1.00 92.69 83 TRP A N 1
ATOM 662 C CA . TRP A 1 83 ? 13.257 -1.263 -34.614 1.00 92.69 83 TRP A CA 1
ATOM 663 C C . TRP A 1 83 ? 13.232 -1.855 -33.210 1.00 92.69 83 TRP A C 1
ATOM 665 O O . TRP A 1 83 ? 12.145 -2.143 -32.721 1.00 92.69 83 TRP A O 1
ATOM 675 N N . ILE A 1 84 ? 14.391 -1.986 -32.559 1.00 90.44 84 ILE A N 1
ATOM 676 C CA . ILE A 1 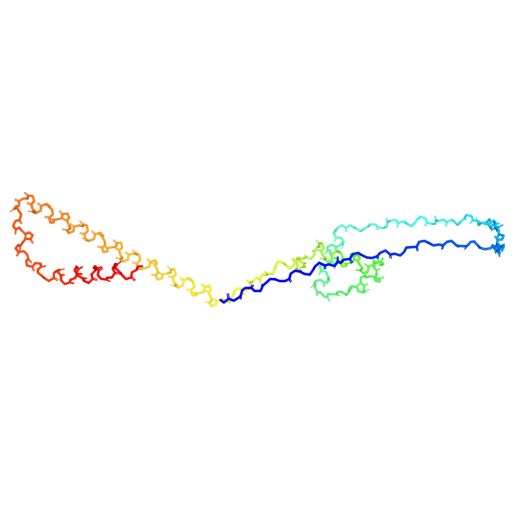84 ? 14.483 -2.411 -31.156 1.00 90.44 84 ILE A CA 1
ATOM 677 C C . ILE A 1 84 ? 13.691 -1.435 -30.288 1.00 90.44 84 ILE A C 1
ATOM 679 O O . ILE A 1 84 ? 12.823 -1.861 -29.544 1.00 90.44 84 ILE A O 1
ATOM 683 N N . GLU A 1 85 ? 13.891 -0.129 -30.452 1.00 87.06 85 GLU A N 1
ATOM 684 C CA . GLU A 1 85 ? 13.151 0.872 -29.681 1.00 87.06 85 GLU A CA 1
ATOM 685 C C . GLU A 1 85 ? 11.631 0.802 -29.895 1.00 87.06 85 GLU A C 1
ATOM 687 O O . GLU A 1 85 ? 10.869 0.974 -28.947 1.00 87.06 85 GLU A O 1
ATOM 692 N N . LYS A 1 86 ? 11.179 0.534 -31.127 1.00 89.12 86 LYS A N 1
ATOM 693 C CA . LYS A 1 86 ? 9.750 0.505 -31.474 1.00 89.12 86 LYS A CA 1
ATOM 694 C C . LYS A 1 86 ? 9.049 -0.810 -31.110 1.00 89.12 86 LYS A C 1
ATOM 696 O O . LYS A 1 86 ? 7.860 -0.787 -30.808 1.00 89.12 86 LYS A O 1
ATOM 701 N N . TYR A 1 87 ? 9.736 -1.946 -31.223 1.00 89.44 87 TYR A N 1
ATOM 702 C CA . TYR A 1 87 ? 9.121 -3.277 -31.131 1.00 89.44 87 TYR A CA 1
ATOM 703 C C . TYR A 1 87 ? 9.623 -4.120 -29.955 1.00 89.44 87 TYR A C 1
ATOM 705 O O . TYR A 1 87 ? 9.059 -5.189 -29.725 1.00 89.44 87 TYR A O 1
ATOM 713 N N . SER A 1 88 ? 10.658 -3.684 -29.230 1.00 83.38 88 SER A N 1
ATOM 714 C CA . SER A 1 88 ? 11.110 -4.390 -28.031 1.00 83.38 88 SER A CA 1
ATOM 715 C C . SER A 1 88 ? 10.146 -4.153 -26.880 1.00 83.38 88 SER A C 1
ATOM 717 O O . SER A 1 88 ? 9.771 -3.022 -26.579 1.00 83.38 88 SER A O 1
ATOM 719 N N . ILE A 1 89 ? 9.794 -5.241 -26.204 1.00 75.00 89 ILE A N 1
ATOM 720 C CA . ILE A 1 89 ? 8.887 -5.229 -25.051 1.00 75.00 89 ILE A CA 1
ATOM 721 C C . ILE A 1 89 ? 9.611 -4.675 -23.808 1.00 75.00 89 ILE A C 1
ATOM 723 O O . ILE A 1 89 ? 8.987 -4.111 -22.913 1.00 75.00 89 ILE A O 1
ATOM 727 N N . GLY A 1 90 ? 10.942 -4.813 -23.754 1.00 66.81 90 GLY A N 1
ATOM 728 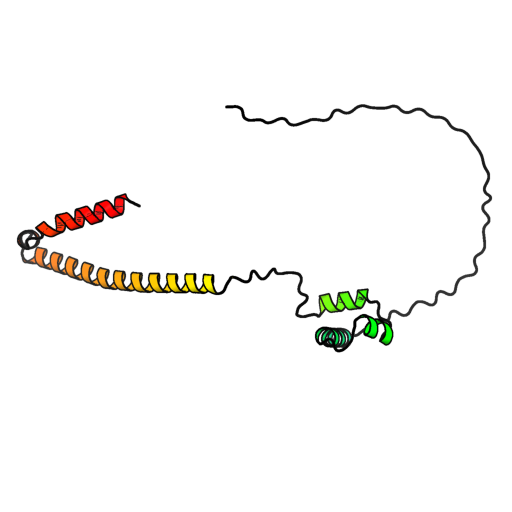C CA . GLY A 1 90 ? 11.776 -4.409 -22.617 1.00 66.81 90 GLY A CA 1
ATOM 729 C C . GLY A 1 90 ? 12.476 -3.057 -22.768 1.00 66.81 90 GLY A C 1
ATOM 730 O O . GLY A 1 90 ? 12.997 -2.541 -21.783 1.00 66.81 90 GLY A O 1
ATOM 731 N N . TYR A 1 91 ? 12.502 -2.467 -23.968 1.00 66.31 91 TYR A N 1
ATOM 732 C CA . TYR A 1 91 ? 13.233 -1.217 -24.232 1.00 66.31 91 TYR A CA 1
ATOM 733 C C . TYR A 1 91 ? 12.430 0.054 -23.910 1.00 66.31 91 TYR A C 1
ATOM 735 O O . TYR A 1 91 ? 12.911 1.161 -24.150 1.00 66.31 91 TYR A O 1
ATOM 743 N N . HIS A 1 92 ? 11.212 -0.058 -23.368 1.00 63.59 92 HIS A N 1
ATOM 744 C CA . HIS A 1 92 ? 10.437 1.115 -22.964 1.00 63.59 92 HIS A CA 1
ATOM 745 C C . HIS A 1 92 ? 11.286 2.032 -22.072 1.00 63.59 92 HIS A C 1
ATOM 747 O O . HIS A 1 92 ? 11.681 1.665 -20.965 1.00 63.59 92 HIS A O 1
ATOM 753 N N . LYS A 1 93 ? 11.590 3.220 -22.611 1.00 62.19 93 LYS A N 1
ATOM 754 C CA . LYS A 1 93 ? 12.390 4.281 -21.998 1.00 62.19 93 LYS A CA 1
ATOM 755 C C . LYS A 1 93 ? 11.959 4.495 -20.552 1.00 62.19 93 LYS A C 1
ATOM 757 O O . LYS A 1 93 ? 10.915 5.086 -20.308 1.00 62.19 93 LYS A O 1
ATOM 762 N N . ALA A 1 94 ? 12.784 3.993 -19.638 1.00 58.75 94 ALA A N 1
ATOM 763 C CA . ALA A 1 94 ? 12.902 4.382 -18.240 1.00 58.75 94 ALA A CA 1
ATOM 764 C C . ALA A 1 94 ? 11.624 4.961 -17.602 1.00 58.75 94 ALA A C 1
ATOM 766 O O . ALA A 1 94 ? 11.636 6.076 -17.087 1.00 58.75 94 ALA A O 1
ATOM 767 N N . VAL A 1 95 ? 10.541 4.182 -17.524 1.00 57.59 95 VAL A N 1
ATOM 768 C CA . VAL A 1 95 ? 9.729 4.299 -16.311 1.00 57.59 95 VAL A CA 1
ATOM 769 C C . VAL A 1 95 ? 10.614 3.679 -15.246 1.00 57.59 95 VAL A C 1
ATOM 771 O O . VAL A 1 95 ? 10.744 2.457 -15.187 1.00 57.59 95 VAL A O 1
ATOM 774 N N . VAL A 1 96 ? 11.340 4.521 -14.506 1.00 60.06 96 VAL A N 1
ATOM 775 C CA . VAL A 1 96 ? 12.152 4.099 -13.364 1.00 60.06 96 VAL A CA 1
ATOM 776 C C . VAL A 1 96 ? 11.197 3.386 -12.421 1.00 60.06 96 VAL A C 1
ATOM 778 O O . VAL A 1 96 ? 10.462 4.012 -11.661 1.00 60.06 96 VAL A O 1
ATOM 781 N N . LYS A 1 97 ? 11.131 2.059 -12.534 1.00 64.88 97 LYS A N 1
ATOM 782 C CA . LYS A 1 97 ? 10.343 1.238 -11.636 1.00 64.88 97 LYS A CA 1
ATOM 783 C C . LYS A 1 97 ? 11.072 1.308 -10.310 1.00 64.88 97 LYS A C 1
ATOM 785 O O . LYS A 1 97 ? 12.067 0.615 -10.116 1.00 64.88 97 LYS A O 1
ATOM 790 N N . ILE A 1 98 ? 10.619 2.202 -9.438 1.00 66.56 98 ILE A N 1
ATOM 791 C CA . ILE A 1 98 ? 11.087 2.293 -8.061 1.00 66.56 98 ILE A CA 1
ATOM 792 C C . ILE A 1 98 ? 10.725 0.950 -7.429 1.00 66.56 98 ILE A C 1
ATOM 794 O O . ILE A 1 98 ? 9.566 0.676 -7.123 1.00 66.56 98 ILE A O 1
ATOM 798 N N . VAL A 1 99 ? 11.703 0.050 -7.352 1.00 73.31 99 VAL A N 1
ATOM 799 C CA . VAL A 1 99 ? 11.531 -1.242 -6.697 1.00 73.31 99 VAL A CA 1
ATOM 800 C C . VAL A 1 99 ? 11.552 -0.955 -5.208 1.00 73.31 99 VAL A C 1
ATOM 802 O O . VAL A 1 99 ? 12.615 -0.836 -4.602 1.00 73.31 99 VAL A O 1
ATOM 805 N N . GLU A 1 100 ? 10.369 -0.798 -4.621 1.00 74.50 100 GLU A N 1
ATOM 806 C CA . GLU A 1 100 ? 10.258 -0.725 -3.173 1.00 74.50 100 GLU A CA 1
ATOM 807 C C . GLU A 1 100 ? 10.853 -2.000 -2.560 1.00 74.50 100 GLU A C 1
ATOM 809 O O . GLU A 1 100 ? 10.582 -3.114 -3.035 1.00 74.50 100 GLU A O 1
ATOM 814 N N . PRO A 1 101 ? 11.661 -1.889 -1.494 1.00 77.38 101 PRO A N 1
ATOM 815 C CA . PRO A 1 101 ? 12.124 -3.067 -0.791 1.00 77.38 101 PRO A CA 1
ATOM 816 C C . PRO A 1 101 ? 10.903 -3.806 -0.236 1.00 77.38 101 PRO A C 1
ATOM 818 O O . PRO A 1 101 ? 10.059 -3.228 0.450 1.00 77.38 101 PRO A O 1
ATOM 821 N N . LYS A 1 102 ? 10.834 -5.119 -0.492 1.00 76.19 102 LYS A N 1
ATOM 822 C CA . LYS A 1 102 ? 9.748 -6.015 -0.041 1.00 76.19 102 LYS A CA 1
ATOM 823 C C . LYS A 1 102 ? 9.444 -5.903 1.466 1.00 76.19 102 LYS A C 1
ATOM 825 O O . LYS A 1 102 ? 8.370 -6.285 1.919 1.00 76.19 102 LYS A O 1
ATOM 830 N N . SER A 1 103 ? 10.391 -5.398 2.256 1.00 81.69 103 SER A N 1
ATOM 831 C CA . SER A 1 103 ? 10.240 -5.150 3.689 1.00 81.69 103 SER A CA 1
ATOM 832 C C . SER A 1 103 ? 9.330 -3.961 4.021 1.00 81.69 103 SER A C 1
ATOM 834 O O . SER A 1 103 ? 8.625 -4.025 5.026 1.00 81.69 103 SER A O 1
ATOM 836 N N . ILE A 1 104 ? 9.311 -2.892 3.216 1.00 84.25 104 ILE A N 1
ATOM 837 C CA . ILE A 1 104 ? 8.481 -1.703 3.474 1.00 84.25 104 ILE A CA 1
ATOM 838 C C . ILE A 1 104 ? 7.011 -2.043 3.264 1.00 84.25 104 ILE A C 1
ATOM 840 O O . ILE A 1 104 ? 6.207 -1.819 4.165 1.00 84.25 104 ILE A O 1
ATOM 844 N N . THR A 1 105 ? 6.671 -2.680 2.145 1.00 86.94 105 THR A N 1
ATOM 845 C CA . THR A 1 105 ? 5.296 -3.115 1.863 1.00 86.94 105 THR A CA 1
ATOM 846 C C . THR A 1 105 ? 4.769 -4.067 2.937 1.00 86.94 105 THR A C 1
ATOM 848 O O . THR A 1 105 ? 3.634 -3.922 3.381 1.00 86.94 105 THR A O 1
ATOM 851 N N . LYS A 1 106 ? 5.608 -4.986 3.437 1.00 90.19 106 LYS A N 1
ATOM 852 C CA . LYS A 1 106 ? 5.262 -5.853 4.575 1.00 90.19 106 LYS A CA 1
ATOM 853 C C . LYS A 1 106 ? 4.988 -5.052 5.853 1.00 90.19 106 LYS A C 1
ATOM 855 O O . LYS A 1 106 ? 4.008 -5.315 6.535 1.00 90.19 106 LYS A O 1
ATOM 860 N N . LYS A 1 107 ? 5.818 -4.052 6.170 1.00 92.31 107 LYS A N 1
ATOM 861 C CA . LYS A 1 107 ? 5.600 -3.180 7.338 1.00 92.31 107 LYS A CA 1
ATOM 862 C C . LYS A 1 107 ? 4.312 -2.364 7.224 1.00 92.31 107 LYS A C 1
ATOM 864 O O . LYS A 1 107 ? 3.659 -2.172 8.242 1.00 92.31 107 LYS A O 1
ATOM 869 N N . MET A 1 108 ? 3.963 -1.887 6.028 1.00 91.81 108 MET A N 1
ATOM 870 C CA . MET A 1 108 ? 2.709 -1.158 5.797 1.00 91.81 108 MET A CA 1
ATOM 871 C C . MET A 1 108 ? 1.506 -2.075 6.032 1.00 91.81 108 MET A C 1
ATOM 873 O O . MET A 1 108 ? 0.671 -1.763 6.870 1.00 91.81 108 MET A O 1
ATOM 877 N N . LYS A 1 109 ? 1.506 -3.274 5.432 1.00 93.94 109 LYS A N 1
ATOM 878 C CA . LYS A 1 109 ? 0.442 -4.271 5.635 1.00 93.94 109 LYS A CA 1
ATOM 879 C C . LYS A 1 109 ? 0.252 -4.651 7.101 1.00 93.94 109 LYS A C 1
ATOM 881 O O . LYS A 1 109 ? -0.863 -4.598 7.602 1.00 93.94 109 LYS A O 1
ATOM 886 N N . ASN A 1 110 ? 1.341 -4.953 7.808 1.00 95.12 110 ASN A N 1
ATOM 887 C CA . ASN A 1 110 ? 1.272 -5.289 9.229 1.00 95.12 110 ASN A CA 1
ATOM 888 C C . ASN A 1 110 ? 0.661 -4.142 10.054 1.00 95.12 110 ASN A C 1
ATOM 890 O O . ASN A 1 110 ? -0.118 -4.386 10.969 1.00 95.12 110 ASN A O 1
ATOM 894 N N . LYS A 1 111 ? 1.003 -2.885 9.737 1.00 95.31 111 LYS A N 1
ATOM 895 C CA . LYS A 1 111 ? 0.407 -1.719 10.404 1.00 95.31 111 LYS A CA 1
ATOM 896 C C . LYS A 1 111 ? -1.087 -1.621 10.114 1.00 95.31 111 LYS A C 1
ATOM 898 O O . LYS A 1 111 ? -1.865 -1.468 11.051 1.00 95.31 111 LYS A O 1
ATOM 903 N N . ASP A 1 112 ? -1.491 -1.772 8.861 1.00 96.06 112 ASP A N 1
ATOM 904 C CA . ASP A 1 112 ? -2.901 -1.711 8.469 1.00 96.06 112 ASP A CA 1
ATOM 905 C C . ASP A 1 112 ? -3.733 -2.807 9.156 1.00 96.06 112 ASP A C 1
ATOM 907 O O . ASP A 1 112 ? -4.830 -2.543 9.651 1.00 96.06 112 ASP A O 1
ATOM 911 N N . GLU A 1 113 ? -3.181 -4.017 9.271 1.00 97.25 113 GLU A N 1
ATOM 912 C CA . GLU A 1 113 ? -3.788 -5.132 10.004 1.00 97.25 113 GLU A CA 1
ATOM 913 C C . GLU A 1 113 ? -3.958 -4.804 11.492 1.00 97.25 113 GLU A C 1
ATOM 915 O O . GLU A 1 113 ? -5.047 -4.975 12.043 1.00 97.25 113 GLU A O 1
ATOM 920 N N . THR A 1 114 ? -2.924 -4.257 12.143 1.00 96.75 114 THR A N 1
ATOM 921 C CA . THR A 1 114 ? -3.029 -3.855 13.556 1.00 96.75 114 THR A CA 1
ATOM 922 C C . THR A 1 114 ? -4.070 -2.761 13.767 1.00 96.75 114 THR A C 1
ATOM 924 O O . THR A 1 114 ? -4.873 -2.850 14.693 1.00 96.75 114 THR A O 1
ATOM 927 N N . ILE A 1 115 ? -4.121 -1.764 12.879 1.00 97.88 115 ILE A N 1
ATOM 928 C CA . ILE A 1 115 ? -5.111 -0.685 12.937 1.00 97.88 115 ILE A CA 1
ATOM 929 C C . ILE A 1 115 ? -6.523 -1.254 12.796 1.00 97.88 115 ILE A C 1
ATOM 931 O O . ILE A 1 115 ? -7.428 -0.834 13.517 1.00 97.88 115 ILE A O 1
ATOM 935 N N . LYS A 1 116 ? -6.727 -2.216 11.889 1.00 97.88 116 LYS A N 1
ATOM 936 C CA . LYS A 1 116 ? -8.027 -2.863 11.696 1.00 97.88 116 LYS A CA 1
ATOM 937 C C . LYS A 1 116 ? -8.476 -3.609 12.955 1.00 97.88 116 LYS A C 1
ATOM 939 O O . LYS A 1 116 ? -9.606 -3.408 13.393 1.00 97.88 116 LYS A O 1
ATOM 944 N N . ASN A 1 117 ? -7.586 -4.394 13.560 1.00 97.19 117 ASN A N 1
ATOM 945 C CA . ASN A 1 117 ? -7.884 -5.150 14.780 1.00 97.19 117 ASN A CA 1
ATOM 946 C C . ASN A 1 117 ? -8.236 -4.220 15.949 1.00 97.19 117 ASN A C 1
ATOM 948 O O . ASN A 1 117 ? -9.228 -4.433 16.641 1.00 97.19 117 ASN A O 1
ATOM 952 N N . LEU A 1 118 ? -7.467 -3.143 16.134 1.00 98.12 118 LEU A N 1
ATOM 953 C CA . LEU A 1 118 ? -7.729 -2.161 17.187 1.00 98.12 118 LEU A CA 1
ATOM 954 C C . LEU A 1 118 ? -9.070 -1.449 16.984 1.00 98.12 118 LEU A C 1
ATOM 956 O O . LEU A 1 118 ? -9.835 -1.309 17.934 1.00 98.12 118 LEU A O 1
ATOM 960 N N . LYS A 1 119 ? -9.393 -1.040 15.750 1.00 96.88 119 LYS A N 1
ATOM 961 C CA . LYS A 1 119 ? -10.691 -0.424 15.433 1.00 96.88 119 LYS A CA 1
ATOM 962 C C . LYS A 1 119 ? -11.864 -1.355 15.732 1.00 96.88 119 LYS A C 1
ATOM 964 O O . LYS A 1 119 ? -12.882 -0.880 16.223 1.00 96.88 119 LYS A O 1
ATOM 969 N N . GLN A 1 120 ? -11.722 -2.651 15.457 1.00 97.62 120 GLN A N 1
ATOM 970 C CA . GLN A 1 120 ? -12.753 -3.637 15.772 1.00 97.62 120 GLN A CA 1
ATOM 971 C C . GLN A 1 120 ? -12.985 -3.739 17.285 1.00 97.62 120 GLN A C 1
ATOM 973 O O . GLN A 1 120 ? -14.119 -3.596 17.729 1.00 97.62 120 GLN A O 1
ATOM 978 N N . ILE A 1 121 ? -11.916 -3.897 18.072 1.00 97.75 121 ILE A N 1
ATOM 979 C CA . ILE A 1 121 ? -12.011 -3.982 19.539 1.00 97.75 121 ILE A CA 1
ATOM 980 C C . ILE A 1 121 ? -12.659 -2.717 20.115 1.00 97.75 121 ILE A C 1
ATOM 982 O O . ILE A 1 121 ? -13.541 -2.801 20.965 1.00 97.75 121 ILE A O 1
ATOM 986 N N . ILE A 1 122 ? -12.263 -1.538 19.627 1.00 97.19 122 ILE A N 1
ATOM 987 C CA . ILE A 1 122 ? -12.858 -0.264 20.053 1.00 97.19 122 ILE A CA 1
ATOM 988 C C . ILE A 1 122 ? -14.352 -0.219 19.708 1.00 97.19 122 ILE A C 1
ATOM 990 O O . ILE A 1 122 ? -15.150 0.226 20.528 1.00 97.19 122 ILE A O 1
ATOM 994 N N . ALA A 1 123 ? -14.748 -0.684 18.520 1.00 96.31 123 ALA A N 1
ATOM 995 C CA . ALA A 1 123 ? -16.153 -0.718 18.125 1.00 96.31 123 ALA A CA 1
ATOM 996 C C . ALA A 1 123 ? -16.979 -1.651 19.028 1.00 96.31 123 ALA A C 1
ATOM 998 O O . ALA A 1 123 ? -18.049 -1.257 19.489 1.00 96.31 123 ALA A O 1
ATOM 999 N N . GLU A 1 124 ? -16.466 -2.845 19.335 1.00 95.50 124 GLU A N 1
ATOM 1000 C CA . GLU A 1 124 ? -17.099 -3.798 20.258 1.00 95.50 124 GLU A CA 1
ATOM 1001 C C . GLU A 1 124 ? -17.265 -3.192 21.664 1.00 95.50 124 GLU A C 1
ATOM 1003 O O . GLU A 1 124 ? -18.345 -3.252 22.257 1.00 95.50 124 GLU A O 1
ATOM 1008 N N . GLN A 1 125 ? -16.226 -2.523 22.170 1.00 96.69 125 GLN A N 1
ATOM 1009 C CA . GLN A 1 125 ? -16.268 -1.818 23.454 1.00 96.69 125 GLN A CA 1
ATOM 1010 C C . GLN A 1 125 ? -17.278 -0.665 23.451 1.00 96.69 125 GLN A C 1
ATOM 1012 O O . GLN A 1 125 ? -18.018 -0.493 24.420 1.00 96.69 125 GLN A O 1
ATOM 1017 N N . GLN A 1 126 ? -17.354 0.102 22.362 1.00 93.12 126 GLN A N 1
ATOM 1018 C CA . GLN A 1 126 ? -18.266 1.238 22.252 1.00 93.12 126 GLN A CA 1
ATOM 1019 C C . GLN A 1 126 ? -19.734 0.797 22.285 1.00 93.12 126 GLN A C 1
ATOM 1021 O O . GLN A 1 126 ? -20.553 1.461 22.917 1.00 93.12 126 GLN A O 1
ATOM 1026 N N . VAL A 1 127 ? -20.070 -0.336 21.658 1.00 97.06 127 VAL A N 1
ATOM 1027 C CA . VAL A 1 127 ? -21.424 -0.913 21.723 1.00 97.06 127 VAL A CA 1
ATOM 1028 C C . VAL A 1 127 ? -21.804 -1.247 23.167 1.00 97.06 127 VAL A C 1
ATOM 1030 O O . VAL A 1 127 ? -22.903 -0.903 23.601 1.00 97.06 127 VAL A O 1
ATOM 1033 N N . SER A 1 128 ? -20.888 -1.857 23.927 1.00 94.81 128 SER A N 1
ATOM 1034 C CA . SER A 1 128 ? -21.109 -2.182 25.341 1.00 94.81 128 SER A CA 1
ATOM 1035 C C . SER A 1 128 ? -21.326 -0.927 26.195 1.00 94.81 128 SER A C 1
ATOM 1037 O O . SER A 1 128 ? -22.287 -0.855 26.962 1.00 94.81 128 SER A O 1
ATOM 1039 N N . ILE A 1 129 ? -20.498 0.107 26.007 1.00 94.75 129 ILE A N 1
ATOM 1040 C CA . ILE A 1 129 ? -20.641 1.388 26.716 1.00 94.75 129 ILE A CA 1
ATOM 1041 C C . ILE A 1 129 ? -22.014 2.010 26.439 1.00 94.75 129 ILE A C 1
ATOM 1043 O O . ILE A 1 129 ? -22.727 2.340 27.382 1.00 94.75 129 ILE A O 1
ATOM 1047 N N . ILE A 1 130 ? -22.418 2.097 25.167 1.00 94.06 130 ILE A N 1
ATOM 1048 C CA . ILE A 1 130 ? -23.719 2.663 24.775 1.00 94.06 130 ILE A CA 1
ATOM 1049 C C . ILE A 1 130 ? -24.875 1.870 25.398 1.00 94.06 130 ILE A C 1
ATOM 1051 O O . ILE A 1 130 ? -25.863 2.454 25.841 1.00 94.06 130 ILE A O 1
ATOM 1055 N N . TYR A 1 131 ? -24.773 0.540 25.436 1.00 96.00 131 TYR A N 1
ATOM 1056 C CA . TYR A 1 131 ? -25.780 -0.307 26.072 1.00 96.00 131 TYR A CA 1
ATOM 1057 C C . TYR A 1 131 ? -25.903 -0.011 27.572 1.00 96.00 131 TYR A C 1
ATOM 1059 O O . TYR A 1 131 ? -27.007 0.213 28.068 1.00 96.00 131 TYR A O 1
ATOM 1067 N N . HIS A 1 132 ? -24.779 0.047 28.288 1.00 91.81 132 HIS A N 1
ATOM 1068 C CA . HIS A 1 132 ? -24.767 0.350 29.718 1.00 91.81 132 HIS A CA 1
ATOM 1069 C C . HIS A 1 132 ? -25.259 1.769 30.033 1.00 91.81 132 HIS A C 1
ATOM 1071 O O . HIS A 1 132 ? -25.972 1.952 31.017 1.00 91.81 132 HIS A O 1
ATOM 1077 N N . GLU A 1 133 ? -24.930 2.761 29.204 1.00 88.44 133 GLU A N 1
ATOM 1078 C CA . GLU A 1 133 ? -25.445 4.128 29.339 1.00 88.44 133 GLU A CA 1
ATOM 1079 C C . GLU A 1 133 ? -26.970 4.162 29.205 1.00 88.44 133 GLU A C 1
ATOM 1081 O O . GLU A 1 133 ? -27.647 4.676 30.091 1.00 88.44 133 GLU A O 1
ATOM 1086 N N . LYS A 1 134 ? -27.524 3.507 28.177 1.00 91.81 134 LYS A N 1
ATOM 1087 C CA . LYS A 1 134 ? -28.981 3.419 27.994 1.00 91.81 134 LYS A CA 1
ATOM 1088 C C . LYS A 1 134 ? -29.681 2.685 29.133 1.00 91.81 134 LYS A C 1
ATOM 1090 O O . LYS A 1 134 ? -30.762 3.092 29.545 1.00 91.81 134 LYS A O 1
ATOM 1095 N N . LEU A 1 135 ? -29.079 1.614 29.653 1.00 88.56 135 LEU A N 1
ATOM 1096 C CA . LEU A 1 135 ? -29.615 0.923 30.827 1.00 88.56 135 LEU A CA 1
ATOM 1097 C C . LEU A 1 135 ? -29.659 1.844 32.046 1.00 88.56 135 LEU A C 1
ATOM 1099 O O . LEU A 1 135 ? -30.651 1.850 32.769 1.00 88.56 135 LEU A O 1
ATOM 1103 N N . LEU A 1 136 ? -28.600 2.624 32.273 1.00 86.19 136 LEU A N 1
ATOM 1104 C CA . LEU A 1 136 ? -28.577 3.599 33.358 1.00 86.19 136 LEU A CA 1
ATOM 1105 C C . LEU A 1 136 ? -29.665 4.659 33.179 1.00 86.19 136 LEU A C 1
ATOM 1107 O O . LEU A 1 136 ? -30.294 5.025 34.168 1.00 86.19 136 LEU A O 1
ATOM 1111 N N . ASP A 1 137 ? -29.896 5.134 31.957 1.00 87.38 137 ASP A N 1
ATOM 1112 C CA . ASP A 1 137 ? -30.924 6.138 31.672 1.00 87.38 137 ASP A CA 1
ATOM 1113 C C . ASP A 1 137 ? -32.329 5.606 31.993 1.00 87.38 137 ASP A C 1
ATOM 1115 O O . ASP A 1 137 ? -33.041 6.228 32.780 1.00 87.38 137 ASP A O 1
ATOM 1119 N N . ILE A 1 138 ? -32.668 4.400 31.523 1.00 88.56 138 ILE A N 1
ATOM 1120 C CA . ILE A 1 138 ? -33.945 3.729 31.834 1.00 88.56 138 ILE A CA 1
ATOM 1121 C C . ILE A 1 138 ? -34.111 3.534 33.350 1.00 88.56 138 ILE A C 1
ATOM 1123 O O . ILE A 1 138 ? -35.173 3.789 33.916 1.00 88.56 138 ILE A O 1
ATOM 1127 N N . LEU A 1 139 ? -33.057 3.099 34.046 1.00 85.19 139 LEU A N 1
ATOM 1128 C CA . LEU A 1 139 ? -33.110 2.904 35.497 1.00 85.19 139 LEU A CA 1
ATOM 1129 C C . LEU A 1 139 ? -33.318 4.221 36.253 1.00 85.19 139 LEU A C 1
ATOM 1131 O O . LEU A 1 139 ? -34.046 4.237 37.243 1.00 85.19 139 LEU A O 1
ATOM 1135 N N . ASN A 1 140 ? -32.718 5.322 35.794 1.00 82.62 140 ASN A N 1
ATOM 1136 C CA . ASN A 1 140 ? -32.934 6.638 36.398 1.00 82.62 140 ASN A CA 1
ATOM 1137 C C . ASN A 1 140 ? -34.362 7.147 36.151 1.00 82.62 140 ASN A C 1
ATOM 1139 O O . ASN A 1 140 ? -34.935 7.759 37.050 1.00 82.62 140 ASN A O 1
ATOM 1143 N N . GLU A 1 141 ? -34.946 6.881 34.978 1.00 83.88 141 GLU A N 1
ATOM 1144 C CA . GLU A 1 141 ? -36.350 7.207 34.691 1.00 83.88 141 GLU A CA 1
ATOM 1145 C C . GLU A 1 141 ? -37.308 6.456 35.627 1.00 83.88 141 GLU A C 1
ATOM 1147 O O . GLU A 1 141 ? -38.249 7.048 36.152 1.00 83.88 141 GLU A O 1
ATOM 1152 N N . HIS A 1 142 ? -37.050 5.170 35.890 1.00 80.44 142 HIS A N 1
ATOM 1153 C CA . HIS A 1 142 ? -37.929 4.336 36.717 1.00 80.44 142 HIS A CA 1
ATOM 1154 C C . HIS A 1 142 ? -37.726 4.486 38.235 1.00 80.44 142 HIS A C 1
ATOM 1156 O O . HIS A 1 142 ? -38.700 4.416 38.982 1.00 80.44 142 HIS A O 1
ATOM 1162 N N . TYR A 1 143 ? -36.489 4.665 38.710 1.00 74.31 143 TYR A N 1
ATOM 1163 C CA . TYR A 1 143 ? -36.145 4.664 40.143 1.00 74.31 143 TYR A CA 1
ATOM 1164 C C . TYR A 1 143 ? -35.685 6.038 40.674 1.00 74.31 143 TYR A C 1
ATOM 1166 O O . TYR A 1 143 ? -35.347 6.165 41.855 1.00 74.31 143 TYR A O 1
ATOM 1174 N N . GLY A 1 144 ? -35.679 7.074 39.827 1.00 68.06 144 GLY A N 1
ATOM 1175 C CA . GLY A 1 144 ? -35.215 8.426 40.152 1.00 68.06 144 GLY A CA 1
ATOM 1176 C C . GLY A 1 144 ? -33.685 8.572 40.213 1.00 68.06 144 GLY A C 1
ATOM 1177 O O . GLY A 1 144 ? -32.928 7.604 40.142 1.00 68.06 144 GLY A O 1
ATOM 1178 N N . GLU A 1 145 ? -33.199 9.808 40.396 1.00 63.00 145 GLU A N 1
ATOM 1179 C CA . GLU A 1 145 ? -31.766 10.187 40.342 1.00 63.00 145 GLU A CA 1
ATOM 1180 C C . GLU A 1 145 ? -30.831 9.504 41.369 1.00 63.00 145 GLU A C 1
ATOM 1182 O O . GLU A 1 145 ? -29.611 9.708 41.346 1.00 63.00 145 GLU A O 1
ATOM 1187 N N . ASN A 1 146 ? -31.363 8.712 42.300 1.00 57.25 146 ASN A N 1
ATOM 1188 C CA . ASN A 1 146 ? -30.587 8.138 43.401 1.00 57.25 146 ASN A CA 1
ATOM 1189 C C . ASN A 1 146 ? -29.794 6.885 42.997 1.00 57.25 146 ASN A C 1
ATOM 1191 O O . ASN A 1 146 ? -28.817 6.545 43.667 1.00 57.25 146 ASN A O 1
ATOM 1195 N N . PHE A 1 147 ? -30.146 6.223 41.889 1.00 63.25 147 PHE A N 1
ATOM 1196 C CA . PHE A 1 147 ? -29.471 4.992 41.466 1.00 63.25 147 PHE A CA 1
ATOM 1197 C C . PHE A 1 147 ? -28.010 5.250 41.065 1.00 63.25 147 PHE A C 1
ATOM 1199 O O . PHE A 1 147 ? -27.089 4.649 41.616 1.00 63.25 147 PHE A O 1
ATOM 1206 N N . LYS A 1 148 ? -27.762 6.242 40.201 1.00 61.12 148 LYS A N 1
ATOM 1207 C CA . LYS A 1 148 ? -26.410 6.606 39.735 1.00 61.12 148 LYS A CA 1
ATOM 1208 C C . LYS A 1 148 ? -25.469 7.055 40.869 1.00 61.12 148 LYS A C 1
ATOM 1210 O O . LYS A 1 148 ? -24.257 6.879 40.760 1.00 61.12 148 LYS A O 1
ATOM 1215 N N . LYS A 1 149 ? -26.020 7.627 41.949 1.00 62.97 149 LYS A N 1
ATOM 1216 C CA . LYS A 1 149 ? -25.279 8.105 43.134 1.00 62.97 149 LYS A CA 1
ATOM 1217 C C . LYS A 1 149 ? -24.972 6.972 44.131 1.00 62.97 149 LYS A C 1
ATOM 1219 O O . LYS A 1 149 ? -23.894 6.974 44.718 1.00 62.97 149 LYS A O 1
ATOM 1224 N N . ASN A 1 1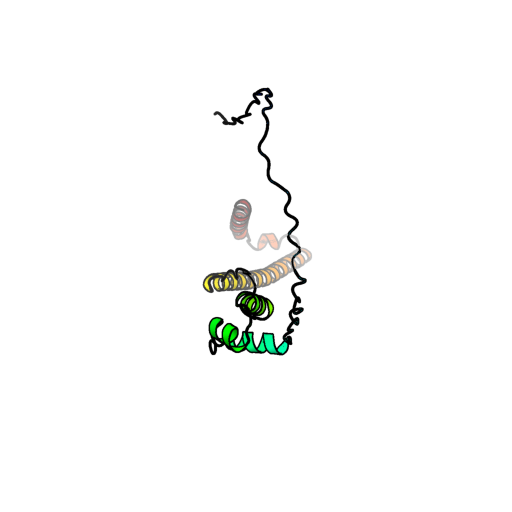50 ? -25.860 5.980 44.268 1.00 60.28 150 ASN A N 1
ATOM 1225 C CA . ASN A 1 150 ? -25.704 4.857 45.205 1.00 60.28 150 ASN A CA 1
ATOM 1226 C C . ASN A 1 150 ? -24.734 3.754 44.739 1.00 60.28 150 ASN A C 1
ATOM 1228 O O . ASN A 1 150 ? -24.225 3.011 45.572 1.00 60.28 150 ASN A O 1
ATOM 1232 N N . ILE A 1 151 ? -24.416 3.655 43.442 1.00 63.75 151 ILE A N 1
ATOM 1233 C CA . ILE A 1 151 ? -23.538 2.595 42.889 1.00 63.75 151 ILE A CA 1
ATOM 1234 C C . ILE A 1 151 ? -22.043 2.793 43.245 1.00 63.75 151 ILE A C 1
ATOM 1236 O O . ILE A 1 151 ? -21.187 2.024 42.823 1.00 63.75 151 ILE A O 1
ATOM 1240 N N . GLY A 1 152 ? -21.679 3.794 44.056 1.00 57.41 152 GLY A N 1
ATOM 1241 C CA . GLY A 1 152 ? -20.310 3.906 44.577 1.00 57.41 152 GLY A CA 1
ATOM 1242 C C . GLY A 1 152 ? -19.253 4.111 43.484 1.00 57.41 152 GLY A C 1
ATOM 1243 O O . GLY A 1 152 ? -18.141 3.597 43.572 1.00 57.41 152 GLY A O 1
ATOM 1244 N N . LEU A 1 153 ? -19.568 4.893 42.447 1.00 60.25 153 LEU A N 1
ATOM 1245 C CA . LEU A 1 153 ? -18.679 5.181 41.308 1.00 60.25 153 LEU A CA 1
ATOM 1246 C C . LEU A 1 153 ? -17.517 6.139 41.652 1.00 60.25 153 LEU A C 1
ATOM 1248 O O . LEU A 1 153 ? -16.928 6.751 40.762 1.00 60.25 153 LEU A O 1
ATOM 1252 N N . ASN A 1 154 ? -17.137 6.262 42.926 1.00 57.38 154 ASN A N 1
ATOM 1253 C CA . ASN A 1 154 ? -16.072 7.158 43.393 1.00 57.38 154 ASN A CA 1
ATOM 1254 C C . ASN A 1 154 ? -14.710 6.828 42.744 1.00 57.38 154 ASN A C 1
ATOM 1256 O O . ASN A 1 154 ? -13.900 7.723 42.505 1.00 57.38 154 ASN A O 1
ATOM 1260 N N . HIS A 1 155 ? -14.493 5.567 42.349 1.00 56.56 155 HIS A N 1
ATOM 1261 C CA . HIS A 1 155 ? -13.320 5.138 41.579 1.00 56.56 155 HIS A CA 1
ATOM 1262 C C . HIS A 1 155 ? -13.321 5.666 40.123 1.00 56.56 155 HIS A C 1
ATOM 1264 O O . HIS A 1 155 ? -12.261 5.822 39.521 1.00 56.56 155 HIS A O 1
ATOM 1270 N N . LEU A 1 156 ? -14.463 6.016 39.518 1.00 59.03 156 LEU A N 1
ATOM 1271 C CA . LEU A 1 156 ? -14.474 6.571 38.152 1.00 59.03 156 LEU A CA 1
ATOM 1272 C C . LEU A 1 156 ? -13.852 7.970 38.062 1.00 59.03 156 LEU A C 1
ATOM 1274 O O . LEU A 1 156 ? -13.463 8.403 36.976 1.00 59.03 156 LEU A O 1
ATOM 1278 N N . HIS A 1 157 ? -13.737 8.685 39.183 1.00 63.03 157 HIS A N 1
ATOM 1279 C CA . HIS A 1 157 ? -13.165 10.026 39.200 1.00 63.03 157 HIS A CA 1
ATOM 1280 C C . HIS A 1 157 ? -11.668 10.022 38.840 1.00 63.03 157 HIS A C 1
ATOM 1282 O O . HIS A 1 157 ? -11.204 10.906 38.116 1.00 63.03 157 HIS A O 1
ATOM 1288 N N . SER A 1 158 ? -10.921 8.994 39.261 1.00 65.56 158 SER A N 1
ATOM 1289 C CA . SER A 1 158 ? -9.509 8.825 38.891 1.00 65.56 158 SER A CA 1
ATOM 1290 C C . SER A 1 158 ? -9.348 8.482 37.405 1.00 65.56 158 SER A C 1
ATOM 1292 O O . SER A 1 158 ? -8.488 9.056 36.737 1.00 65.56 158 SER A O 1
ATOM 1294 N N . LEU A 1 159 ? -10.231 7.645 36.851 1.00 66.75 159 LEU A N 1
ATOM 1295 C CA . LEU A 1 159 ? -10.232 7.287 35.427 1.00 66.75 159 LEU A CA 1
ATOM 1296 C C . LEU A 1 159 ? -10.599 8.475 34.525 1.00 66.75 159 LEU A C 1
ATOM 1298 O O . LEU A 1 159 ? -9.913 8.718 33.534 1.00 66.75 159 LEU A O 1
ATOM 1302 N N . LYS A 1 160 ? -11.600 9.285 34.898 1.00 70.06 160 LYS A N 1
ATOM 1303 C CA . LYS A 1 160 ? -11.929 10.539 34.189 1.00 70.06 160 LYS A CA 1
ATOM 1304 C C . LYS A 1 160 ? -10.759 11.525 34.175 1.00 70.06 160 LYS A C 1
ATOM 1306 O O . LYS A 1 160 ? -10.535 12.192 33.166 1.00 70.06 160 LYS A O 1
ATOM 1311 N N . LYS A 1 161 ? -10.000 11.609 35.273 1.00 73.31 161 LYS A N 1
ATOM 1312 C CA . LYS A 1 161 ? -8.809 12.466 35.374 1.00 73.31 161 LYS A CA 1
ATOM 1313 C C . LYS A 1 161 ? -7.691 12.001 34.435 1.00 73.31 161 LYS A C 1
ATOM 1315 O O . LYS A 1 161 ? -7.083 12.832 33.769 1.00 73.31 161 LYS A O 1
ATOM 1320 N N . ILE A 1 162 ? -7.478 10.687 34.336 1.00 71.06 162 ILE A N 1
ATOM 1321 C CA . ILE A 1 162 ? -6.512 10.074 33.407 1.00 71.06 162 ILE A CA 1
ATOM 1322 C C . ILE A 1 162 ? -6.949 10.264 31.945 1.00 71.06 162 ILE A C 1
ATOM 1324 O O . ILE A 1 162 ? -6.140 10.587 31.083 1.00 71.06 162 ILE A O 1
ATOM 1328 N N . GLN A 1 163 ? -8.241 10.124 31.647 1.00 74.06 163 GLN A N 1
ATOM 1329 C CA . GLN A 1 163 ? -8.763 10.322 30.293 1.00 74.06 163 GLN A CA 1
ATOM 1330 C C . GLN A 1 163 ? -8.642 11.786 29.830 1.00 74.06 163 GLN A C 1
ATOM 1332 O O . GLN A 1 163 ? -8.374 12.048 28.658 1.00 74.06 163 GLN A O 1
ATOM 1337 N N . LYS A 1 164 ? -8.808 12.746 30.751 1.00 77.88 164 LYS A N 1
ATOM 1338 C CA . LYS A 1 164 ? -8.618 14.177 30.477 1.00 77.88 164 LYS A CA 1
ATOM 1339 C C . LYS A 1 164 ? -7.151 14.517 30.193 1.00 77.88 164 LYS A C 1
ATOM 1341 O O . LYS A 1 164 ? -6.881 15.228 29.233 1.00 77.88 164 LYS A O 1
ATOM 1346 N N . SER A 1 165 ? -6.214 13.954 30.960 1.00 72.62 165 SER A N 1
ATOM 1347 C CA . SER A 1 165 ? -4.779 14.191 30.756 1.00 72.62 165 SER A CA 1
ATOM 1348 C C . SER A 1 165 ? -4.212 13.540 29.490 1.00 72.62 165 SER A C 1
ATOM 1350 O O . SER A 1 165 ? -3.170 13.975 29.009 1.00 72.62 165 SER A O 1
ATOM 1352 N N . LEU A 1 166 ? -4.876 12.518 28.940 1.00 72.50 166 LEU A N 1
ATOM 1353 C CA . LEU A 1 166 ? -4.533 11.945 27.635 1.00 72.50 166 LEU A CA 1
ATOM 1354 C C . LEU A 1 166 ? -5.005 12.830 26.472 1.00 72.50 166 LEU A C 1
ATOM 1356 O O . LEU A 1 166 ? -4.263 12.986 25.515 1.00 72.50 166 LEU A O 1
ATOM 1360 N N . LYS A 1 167 ? -6.183 13.463 26.575 1.00 72.31 167 LYS A N 1
ATOM 1361 C CA . LYS A 1 167 ? -6.699 14.390 25.546 1.00 72.31 167 LYS A CA 1
ATOM 1362 C C . LYS A 1 167 ? -5.956 15.727 25.471 1.00 72.31 167 LYS A C 1
ATOM 1364 O O . LYS A 1 167 ? -6.007 16.370 24.437 1.00 72.31 167 LYS A O 1
ATOM 1369 N N . GLU A 1 168 ? -5.326 16.167 26.559 1.00 73.75 168 GLU A N 1
ATOM 1370 C CA . GLU A 1 168 ? -4.541 17.415 26.609 1.00 73.75 168 GLU A CA 1
ATOM 1371 C C . GLU A 1 168 ? -3.092 17.244 26.109 1.00 73.75 168 GLU A C 1
ATOM 1373 O O . GLU A 1 168 ? -2.344 18.218 26.062 1.00 73.75 168 GLU A O 1
ATOM 1378 N N . LYS A 1 169 ? -2.670 16.015 25.782 1.00 59.62 169 LYS A N 1
ATOM 1379 C CA . LYS A 1 169 ? -1.307 15.701 25.318 1.00 59.62 169 LYS A CA 1
ATOM 1380 C C . LYS A 1 169 ? -1.178 15.523 23.801 1.00 59.62 169 LYS A C 1
ATOM 1382 O O . LYS A 1 169 ? -0.048 15.370 23.337 1.00 59.62 169 LYS A O 1
ATOM 1387 N N . ASP A 1 170 ? -2.295 15.561 23.083 1.00 46.53 170 ASP A N 1
ATOM 1388 C CA . ASP A 1 170 ? -2.369 15.623 21.618 1.00 46.53 170 ASP A CA 1
ATOM 1389 C C . ASP A 1 170 ? -2.588 17.077 21.167 1.00 46.53 170 ASP A C 1
ATOM 1391 O O . ASP A 1 170 ? -2.017 17.462 20.120 1.00 46.53 170 ASP A O 1
#

Sequence (170 aa):
MSKKSCSMQKQNVSKVKKSASQSEAKAKTKSKSSKPKFVHQRELRYFSEDFRKMRVKELEKGTATVSEISKIYNVSRSAIYKWIEKYSIGYHKAVVKIVEPKSITKKMKNKDETIKNLKQIIAEQQVSIIYHEKLLDILNEHYGENFKKNIGLNHLHSLKKIQKSLKEKD